Protein AF-A0A2L2WUF3-F1 (afdb_monomer)

Nearest PDB structures (foldseek):
  1k6o-assembly1_C  TM=3.740E-01  e=7.528E+00  Homo sapiens
  5egy-assembly1_A  TM=2.284E-01  e=2.483E+00  Homo sapiens
  3t6b-assembly2_B  TM=2.087E-01  e=1.613E+00  Homo sapiens

Radius of gyration: 15.12 Å; Cα contacts (8 Å, |Δi|>4): 94; chains: 1; bounding box: 36×25×48 Å

Sequence (104 aa):
MTQNEIIAVTAINKWLYYGWNYTTKYFSWIDSAGNEQGEYLPEFLGEVKWTCPFLHMVGKWHKATESRNADAYLVCFYAELDNQNRQLLLEWVLRYYSGEKSIF

pLDDT: mean 94.86, std 3.33, range [80.06, 98.38]

Structure (mmCIF, N/CA/C/O backbone):
data_AF-A0A2L2WUF3-F1
#
_entry.id   AF-A0A2L2WUF3-F1
#
loop_
_atom_site.group_PDB
_atom_site.id
_atom_site.type_symbol
_atom_site.label_atom_id
_atom_site.label_alt_id
_atom_site.label_comp_id
_atom_site.label_asym_id
_atom_site.label_entity_id
_atom_site.label_seq_id
_atom_site.pdbx_PDB_ins_code
_atom_site.Cartn_x
_atom_site.Cartn_y
_atom_site.Cartn_z
_atom_site.occupancy
_atom_site.B_iso_or_equiv
_atom_site.auth_seq_id
_atom_site.auth_comp_id
_atom_site.auth_asym_id
_atom_site.auth_atom_id
_atom_site.pdbx_PDB_model_num
ATOM 1 N N . MET A 1 1 ? -15.347 3.705 25.957 1.00 80.06 1 MET A N 1
ATOM 2 C CA . MET A 1 1 ? -14.026 3.479 25.348 1.00 80.06 1 MET A CA 1
ATOM 3 C C . MET A 1 1 ? -13.054 4.521 25.857 1.00 80.06 1 MET A C 1
ATOM 5 O O . MET A 1 1 ? -13.459 5.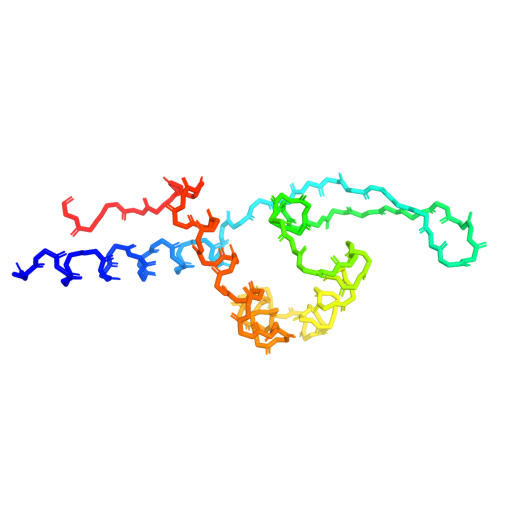662 26.056 1.00 80.06 1 MET A O 1
ATOM 9 N N . THR A 1 2 ? -11.801 4.140 26.068 1.00 95.38 2 THR A N 1
ATOM 10 C CA . THR A 1 2 ? -10.691 5.075 26.269 1.00 95.38 2 THR A CA 1
ATOM 11 C C . THR A 1 2 ? -10.369 5.807 24.963 1.00 95.38 2 THR A C 1
ATOM 13 O O . THR A 1 2 ? -10.737 5.358 23.877 1.00 95.38 2 THR A O 1
ATOM 16 N N . GLN A 1 3 ? -9.642 6.924 25.041 1.00 94.00 3 GLN A N 1
ATOM 17 C CA . GLN A 1 3 ? -9.201 7.646 23.842 1.00 94.00 3 GLN A CA 1
ATOM 18 C C . GLN A 1 3 ? -8.347 6.761 22.917 1.00 94.00 3 GLN A C 1
ATOM 20 O O . GLN A 1 3 ? -8.484 6.819 21.697 1.00 94.00 3 GLN A O 1
ATOM 25 N N . ASN A 1 4 ? -7.508 5.898 23.496 1.00 95.19 4 ASN A N 1
ATOM 26 C CA . ASN A 1 4 ? -6.671 4.967 22.739 1.00 95.19 4 ASN A CA 1
ATOM 27 C C . ASN A 1 4 ? -7.508 3.910 22.008 1.00 95.19 4 ASN A C 1
ATOM 29 O O . ASN A 1 4 ? -7.207 3.576 20.866 1.00 95.19 4 ASN A O 1
ATOM 33 N N . GLU A 1 5 ? -8.581 3.422 22.633 1.00 95.19 5 GLU A N 1
ATOM 34 C CA . GLU A 1 5 ? -9.520 2.500 21.986 1.00 95.19 5 GLU A CA 1
ATOM 35 C C . GLU A 1 5 ? -10.235 3.170 20.808 1.00 95.19 5 GLU A C 1
ATOM 37 O O . GLU A 1 5 ? -10.312 2.582 19.734 1.00 95.19 5 GLU A O 1
ATOM 42 N N . ILE A 1 6 ? -10.685 4.420 20.959 1.00 93.44 6 ILE A N 1
ATOM 43 C CA . ILE A 1 6 ? -11.329 5.174 19.869 1.00 93.44 6 ILE A CA 1
ATOM 44 C C . ILE A 1 6 ? -10.374 5.336 18.679 1.00 93.44 6 ILE A C 1
ATOM 46 O O . ILE A 1 6 ? -10.765 5.103 17.533 1.00 93.44 6 ILE A O 1
ATOM 50 N N . ILE A 1 7 ? -9.112 5.692 18.943 1.00 92.19 7 ILE A N 1
ATOM 51 C CA . ILE A 1 7 ? -8.079 5.824 17.906 1.00 92.19 7 ILE A CA 1
ATOM 52 C C . ILE A 1 7 ? -7.861 4.488 17.189 1.00 92.19 7 ILE A C 1
ATOM 54 O O . ILE A 1 7 ? -7.855 4.449 15.959 1.00 92.19 7 ILE A O 1
ATOM 58 N N . ALA A 1 8 ? -7.729 3.391 17.939 1.00 94.31 8 ALA A N 1
ATOM 59 C CA . ALA A 1 8 ? -7.501 2.065 17.373 1.00 94.31 8 ALA A CA 1
ATOM 60 C C . ALA A 1 8 ? -8.669 1.603 16.487 1.00 94.31 8 ALA A C 1
ATOM 62 O O . ALA A 1 8 ? -8.448 1.159 15.361 1.00 94.31 8 ALA A O 1
ATOM 63 N N . VAL A 1 9 ? -9.914 1.753 16.950 1.00 95.81 9 VAL A N 1
ATOM 64 C CA . VAL A 1 9 ? -11.097 1.349 16.171 1.00 95.81 9 VAL A CA 1
ATOM 65 C C . VAL A 1 9 ? -11.241 2.216 14.913 1.00 95.81 9 VAL A C 1
ATOM 67 O O . VAL A 1 9 ? -11.523 1.691 13.836 1.00 95.81 9 VAL A O 1
ATOM 70 N N . THR A 1 10 ? -10.957 3.519 15.007 1.00 93.88 10 THR A N 1
ATOM 71 C CA . THR A 1 10 ? -10.947 4.422 13.842 1.00 93.88 10 THR A CA 1
ATOM 72 C C . THR A 1 10 ? -9.893 3.998 12.816 1.00 93.88 10 THR A C 1
ATOM 74 O O . THR A 1 10 ? -10.180 3.944 11.621 1.00 93.88 10 THR A O 1
ATOM 77 N N . ALA A 1 11 ? -8.686 3.648 13.268 1.00 94.81 11 ALA A N 1
ATOM 78 C CA . ALA A 1 11 ? -7.605 3.186 12.402 1.00 94.81 11 ALA A CA 1
ATOM 79 C C . ALA A 1 11 ? -7.954 1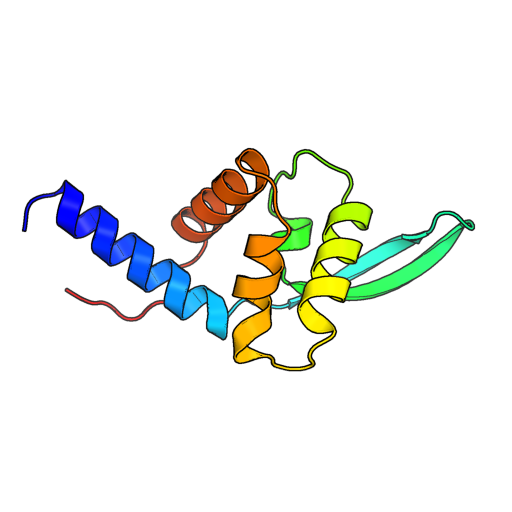.883 11.666 1.00 94.81 11 ALA A C 1
ATOM 81 O O . ALA A 1 11 ? -7.731 1.778 10.459 1.00 94.81 11 ALA A O 1
ATOM 82 N N . ILE A 1 12 ? -8.547 0.916 12.373 1.00 95.69 12 ILE A N 1
ATOM 83 C CA . ILE A 1 12 ? -9.014 -0.350 11.788 1.00 95.69 12 ILE A CA 1
ATOM 84 C C . ILE A 1 12 ? -10.089 -0.087 10.726 1.00 95.69 12 ILE A C 1
ATOM 86 O O . ILE A 1 12 ? -10.015 -0.643 9.631 1.00 95.69 12 ILE A O 1
ATOM 90 N N . ASN A 1 13 ? -11.054 0.792 11.020 1.00 96.50 13 ASN A N 1
ATOM 91 C CA . ASN A 1 13 ? -12.115 1.161 10.083 1.00 96.50 13 ASN A CA 1
ATOM 92 C C . ASN A 1 13 ? -11.544 1.798 8.805 1.00 96.50 13 ASN A C 1
ATOM 94 O O . ASN A 1 13 ? -11.890 1.381 7.701 1.00 96.50 13 ASN A O 1
ATOM 98 N N . LYS A 1 14 ? -10.604 2.744 8.948 1.00 96.50 14 LYS A N 1
ATOM 99 C CA . LYS A 1 14 ? -9.901 3.354 7.811 1.00 96.50 14 LYS A CA 1
ATOM 100 C C . LYS A 1 14 ? -9.188 2.318 6.950 1.00 96.50 14 LYS A C 1
ATOM 102 O O . LYS A 1 14 ? -9.376 2.313 5.739 1.00 96.50 14 LYS A O 1
ATOM 107 N N . TRP A 1 15 ? -8.399 1.435 7.563 1.00 95.81 15 TRP A N 1
ATOM 108 C CA . TRP A 1 15 ? -7.655 0.404 6.834 1.00 95.81 15 TRP A CA 1
ATOM 109 C C . TRP A 1 15 ? -8.577 -0.528 6.040 1.00 95.81 15 TRP A C 1
ATOM 111 O O . TRP A 1 15 ? -8.310 -0.806 4.873 1.00 95.81 15 TRP A O 1
ATOM 121 N N . LEU A 1 16 ? -9.679 -0.972 6.652 1.00 95.31 16 LEU A N 1
ATOM 122 C CA . LEU A 1 16 ? -10.643 -1.861 6.007 1.00 95.31 16 LEU A CA 1
ATOM 123 C C . LEU A 1 16 ? -11.264 -1.214 4.762 1.00 95.31 16 LEU A C 1
ATOM 125 O O . LEU A 1 16 ? -11.225 -1.791 3.678 1.00 95.31 16 LEU A O 1
ATOM 129 N N . TYR A 1 17 ? -11.800 0.001 4.908 1.00 96.06 17 TYR A N 1
ATOM 130 C CA . TYR A 1 17 ? -12.413 0.723 3.794 1.00 96.06 17 TYR A CA 1
ATOM 131 C C . TYR A 1 17 ? -11.396 1.081 2.714 1.00 96.06 17 TYR A C 1
ATOM 133 O O . TYR A 1 17 ? -11.698 0.956 1.527 1.00 96.06 17 TYR A O 1
ATOM 141 N N . TYR A 1 18 ? -10.180 1.454 3.109 1.00 96.69 18 TYR A N 1
ATOM 142 C CA . TYR A 1 18 ? -9.102 1.710 2.169 1.00 96.69 18 TYR A CA 1
ATOM 143 C C . TYR A 1 18 ? -8.756 0.471 1.338 1.00 96.69 18 TYR A C 1
ATOM 145 O O . TYR A 1 18 ? -8.607 0.578 0.124 1.00 96.69 18 TYR A O 1
ATOM 153 N N . GLY A 1 19 ? -8.712 -0.714 1.957 1.00 94.62 19 GLY A N 1
ATOM 154 C CA . GLY A 1 19 ? -8.441 -1.981 1.273 1.00 94.62 19 GLY A CA 1
ATOM 155 C C . GLY A 1 19 ? -9.366 -2.296 0.107 1.00 94.62 19 GLY A C 1
ATOM 156 O O . GLY A 1 19 ? -8.921 -2.908 -0.860 1.00 94.62 19 GLY A O 1
ATOM 157 N N . TRP A 1 20 ? -10.608 -1.820 0.157 1.00 92.44 20 TRP A N 1
ATOM 158 C CA . TRP A 1 20 ? -11.581 -2.007 -0.918 1.00 92.44 20 TRP A CA 1
ATOM 159 C C . TRP A 1 20 ? -11.700 -0.820 -1.873 1.00 92.44 20 TRP A C 1
ATOM 161 O O . TRP A 1 20 ? -12.239 -0.980 -2.963 1.00 92.44 20 TRP A O 1
ATOM 171 N N . ASN A 1 21 ? -11.244 0.370 -1.473 1.00 95.00 21 ASN A N 1
ATOM 172 C CA . ASN A 1 21 ? -11.566 1.621 -2.169 1.00 95.00 21 ASN A CA 1
ATOM 173 C C . ASN A 1 21 ? -10.343 2.503 -2.4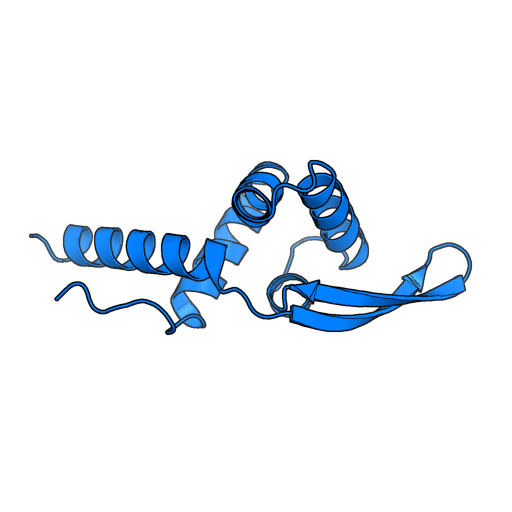61 1.00 95.00 21 ASN A C 1
ATOM 175 O O . ASN A 1 21 ? -10.506 3.695 -2.726 1.00 95.00 21 ASN A O 1
ATOM 179 N N . TYR A 1 22 ? -9.121 1.968 -2.388 1.00 95.12 22 TYR A N 1
ATOM 180 C CA . TYR A 1 22 ? -7.932 2.707 -2.810 1.00 95.12 22 TYR A CA 1
ATOM 181 C C . TYR A 1 22 ? -8.073 3.134 -4.276 1.00 95.12 22 TYR A C 1
ATOM 183 O O . TYR A 1 22 ? -8.590 2.394 -5.116 1.00 95.12 22 TYR A O 1
ATOM 191 N N . THR A 1 23 ? -7.614 4.341 -4.595 1.00 95.38 23 THR A N 1
ATOM 192 C CA . THR A 1 23 ? -7.676 4.836 -5.970 1.00 95.38 23 THR A CA 1
ATOM 193 C C . THR A 1 23 ? -6.444 4.399 -6.757 1.00 95.38 23 THR A C 1
ATOM 195 O O . THR A 1 23 ? -5.381 4.119 -6.191 1.00 95.38 23 THR A O 1
ATOM 198 N N . THR A 1 24 ? -6.587 4.329 -8.079 1.00 96.56 24 THR A N 1
ATOM 199 C CA . THR A 1 24 ? -5.476 4.061 -8.994 1.00 96.56 24 THR A CA 1
ATOM 200 C C . THR A 1 24 ? -5.174 5.294 -9.837 1.00 96.56 24 THR A C 1
ATOM 202 O O . THR A 1 24 ? -6.066 6.073 -10.177 1.00 96.56 24 THR A O 1
ATOM 205 N N . LYS A 1 25 ? -3.898 5.483 -10.170 1.00 96.94 25 LYS A N 1
ATOM 206 C CA . LYS A 1 25 ? -3.392 6.543 -11.048 1.00 96.94 25 LYS A CA 1
ATOM 207 C C . LYS A 1 25 ? -2.459 5.916 -12.077 1.00 96.94 25 LYS A C 1
ATOM 209 O O . LYS A 1 25 ? -1.879 4.862 -11.828 1.00 96.94 25 LYS A O 1
ATOM 214 N N . TYR A 1 26 ? -2.341 6.542 -13.243 1.00 97.12 26 TYR A N 1
ATOM 215 C CA . TYR A 1 26 ? -1.375 6.106 -14.245 1.00 97.12 26 TYR A CA 1
ATOM 216 C C . TYR A 1 26 ? 0.027 6.554 -13.831 1.00 97.12 26 TYR A C 1
ATOM 218 O O . TYR A 1 26 ? 0.233 7.732 -13.533 1.00 97.12 26 TYR A O 1
ATOM 226 N N . PHE A 1 27 ? 0.977 5.626 -13.840 1.00 96.19 27 PHE A N 1
ATOM 227 C CA . PHE A 1 27 ? 2.392 5.904 -13.622 1.00 96.19 27 PHE A CA 1
ATOM 228 C C . PHE A 1 27 ? 3.178 5.441 -14.839 1.00 96.19 27 PHE A C 1
ATOM 230 O O . PHE A 1 27 ? 2.889 4.378 -15.384 1.00 96.19 27 PHE A O 1
ATOM 237 N N . SER A 1 28 ? 4.191 6.213 -15.231 1.00 94.75 28 SER A N 1
ATOM 238 C CA . SER A 1 28 ? 5.195 5.790 -16.204 1.00 94.75 28 SER A CA 1
ATOM 239 C C . SER A 1 28 ? 6.588 5.802 -15.586 1.00 94.75 28 SER A C 1
ATOM 241 O O . SER A 1 28 ? 6.897 6.603 -14.699 1.00 94.75 28 SER A O 1
ATOM 243 N N . TRP A 1 29 ? 7.424 4.870 -16.025 1.00 91.75 29 TRP A N 1
ATOM 244 C CA . TRP A 1 29 ? 8.800 4.719 -15.568 1.00 91.75 29 TRP A CA 1
ATOM 245 C C . TRP A 1 29 ? 9.657 4.082 -16.660 1.00 91.75 29 TRP A C 1
ATOM 247 O O . TRP A 1 29 ? 9.150 3.504 -17.618 1.00 91.75 29 TRP A O 1
ATOM 257 N N . ILE A 1 30 ? 10.975 4.173 -16.498 1.00 89.75 30 ILE A N 1
ATOM 258 C CA . ILE A 1 30 ? 11.937 3.505 -17.374 1.00 89.75 30 ILE A CA 1
ATOM 259 C C . ILE A 1 30 ? 12.381 2.204 -16.706 1.00 89.75 30 ILE A C 1
ATOM 261 O O . ILE A 1 30 ? 12.751 2.206 -15.528 1.00 89.75 30 ILE A O 1
ATOM 265 N N . ASP A 1 31 ? 12.303 1.091 -17.432 1.00 83.88 31 ASP A N 1
ATOM 266 C CA . ASP A 1 31 ? 12.772 -0.207 -16.949 1.00 83.88 31 ASP A CA 1
ATOM 267 C C . ASP A 1 31 ? 14.308 -0.337 -17.005 1.00 83.88 31 ASP A C 1
ATOM 269 O O . ASP A 1 31 ? 15.029 0.548 -17.468 1.00 83.88 31 ASP A O 1
ATOM 273 N N . SER A 1 32 ? 14.842 -1.458 -16.515 1.00 82.00 32 SER A N 1
ATOM 274 C CA . SER A 1 32 ? 16.288 -1.719 -16.525 1.00 82.00 32 SER A CA 1
ATOM 275 C C . SER A 1 32 ? 16.886 -1.897 -17.926 1.00 82.00 32 SER A C 1
ATOM 277 O O . SER A 1 32 ? 18.106 -1.827 -18.070 1.00 82.00 32 SER A O 1
ATOM 279 N N . ALA A 1 33 ? 16.056 -2.127 -18.945 1.00 87.19 33 ALA A N 1
ATOM 280 C CA . ALA A 1 33 ? 16.449 -2.232 -20.346 1.00 87.19 33 ALA A CA 1
ATOM 281 C C . ALA A 1 33 ? 16.341 -0.887 -21.093 1.00 87.19 33 ALA A C 1
ATOM 283 O O . ALA A 1 33 ? 16.697 -0.816 -22.268 1.00 87.19 33 ALA A O 1
ATOM 284 N N . GLY A 1 34 ? 15.903 0.182 -20.418 1.00 88.44 34 GLY A N 1
ATOM 285 C CA . GLY A 1 34 ? 15.747 1.511 -21.000 1.00 88.44 34 GLY A CA 1
ATOM 286 C C . GLY A 1 34 ? 14.434 1.713 -21.756 1.00 88.44 34 GLY A C 1
ATOM 287 O O . GLY A 1 34 ? 14.290 2.733 -22.428 1.00 88.44 34 GLY A O 1
ATOM 288 N N . ASN A 1 35 ? 13.481 0.781 -21.659 1.00 91.62 35 ASN A N 1
ATOM 289 C CA . ASN A 1 35 ? 12.171 0.948 -22.280 1.00 91.62 35 ASN A CA 1
ATOM 290 C C . ASN A 1 35 ? 11.243 1.735 -21.358 1.00 91.62 35 ASN A C 1
ATOM 292 O O . ASN A 1 35 ? 11.252 1.562 -20.136 1.00 91.62 35 ASN A O 1
ATOM 296 N N . GLU A 1 36 ? 10.406 2.570 -21.963 1.00 93.00 36 GLU A N 1
ATOM 297 C CA . GLU A 1 36 ? 9.308 3.216 -21.259 1.00 93.00 36 GLU A CA 1
ATOM 298 C C . GLU A 1 36 ? 8.200 2.198 -20.981 1.00 93.00 36 GLU A C 1
ATOM 300 O O . GLU A 1 36 ? 7.737 1.488 -21.874 1.00 93.00 36 GLU A O 1
ATOM 305 N N . GLN A 1 37 ? 7.792 2.132 -19.720 1.00 93.06 37 GLN A N 1
ATOM 306 C CA . GLN A 1 37 ? 6.686 1.326 -19.232 1.00 93.06 37 GLN A CA 1
ATOM 307 C C . GLN A 1 37 ? 5.668 2.247 -18.569 1.00 93.06 37 GLN A C 1
ATOM 309 O O . GLN A 1 37 ? 6.014 3.318 -18.062 1.00 93.06 37 GLN A O 1
ATOM 314 N N . GLY A 1 38 ? 4.412 1.817 -18.523 1.00 94.31 38 GLY A N 1
ATOM 315 C CA . GLY A 1 38 ? 3.415 2.500 -17.718 1.00 94.31 38 GLY A CA 1
ATOM 316 C C . GLY A 1 38 ? 2.128 1.713 -17.568 1.00 94.31 38 GLY A C 1
ATOM 317 O O . GLY A 1 38 ? 1.707 0.988 -18.469 1.00 94.31 38 GLY A O 1
ATOM 318 N N . GLU A 1 39 ? 1.511 1.847 -16.400 1.00 96.19 3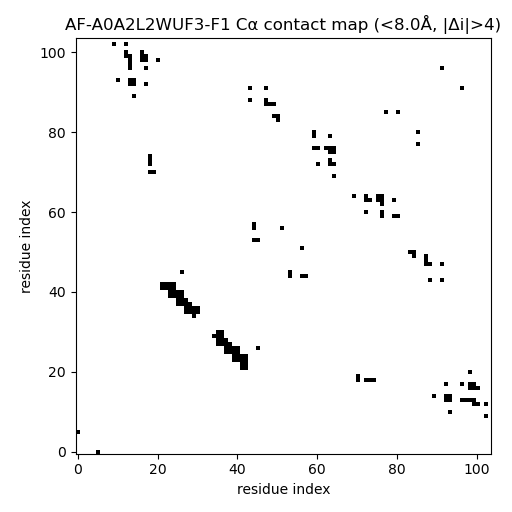9 GLU A N 1
ATOM 319 C CA . GLU A 1 39 ? 0.262 1.171 -16.073 1.00 96.19 39 GLU A CA 1
ATOM 320 C C . GLU A 1 39 ? -0.516 1.934 -14.990 1.00 96.19 39 GLU A C 1
ATOM 322 O O . GLU A 1 39 ? 0.001 2.845 -14.333 1.00 96.19 39 GLU A O 1
ATOM 327 N N . TYR A 1 40 ? -1.783 1.558 -14.802 1.00 97.31 40 TYR A N 1
ATOM 328 C CA . TYR A 1 40 ? -2.586 2.045 -13.685 1.00 97.31 40 TYR A CA 1
ATOM 329 C C . TYR A 1 40 ? -2.247 1.265 -12.418 1.00 97.31 40 TYR A C 1
ATOM 331 O O . TYR A 1 40 ? -2.478 0.061 -12.331 1.00 97.31 40 TYR A O 1
ATOM 339 N N . LEU A 1 41 ? -1.739 1.982 -11.422 1.00 97.31 41 LEU A N 1
ATOM 340 C CA . LEU A 1 41 ? -1.302 1.437 -10.145 1.00 97.31 41 LEU A CA 1
ATOM 341 C C . LEU A 1 41 ? -1.999 2.149 -8.988 1.00 97.31 41 LEU A C 1
ATOM 343 O O . LEU A 1 41 ? -2.418 3.298 -9.147 1.00 97.31 41 LEU A O 1
ATOM 347 N N . PRO A 1 42 ? -2.106 1.518 -7.807 1.00 97.25 42 PRO A N 1
ATOM 348 C CA . PRO A 1 42 ? -2.586 2.207 -6.621 1.00 97.25 42 PRO A CA 1
ATOM 349 C C . PRO A 1 42 ? -1.772 3.467 -6.322 1.00 97.25 42 PRO A C 1
ATOM 351 O O . PRO A 1 42 ? -0.541 3.436 -6.336 1.00 97.25 42 PRO A O 1
ATOM 354 N N . GLU A 1 43 ? -2.451 4.570 -6.004 1.00 96.75 43 GLU A N 1
ATOM 355 C CA . GLU A 1 43 ? -1.793 5.870 -5.797 1.00 96.75 43 GLU A CA 1
ATOM 356 C C . GLU A 1 43 ? -0.731 5.831 -4.689 1.00 96.75 43 GLU A C 1
ATOM 358 O O . GLU A 1 43 ? 0.313 6.478 -4.789 1.00 96.75 43 GLU A O 1
ATOM 363 N N . PHE A 1 44 ? -0.955 5.002 -3.664 1.00 96.56 44 PHE A N 1
ATOM 364 C CA . PHE A 1 44 ? -0.042 4.864 -2.537 1.00 96.56 44 PHE A CA 1
ATOM 365 C C . PHE A 1 44 ? 1.340 4.356 -2.959 1.00 96.56 44 PHE A C 1
ATOM 367 O O . PHE A 1 44 ? 2.322 4.655 -2.284 1.00 96.56 44 PHE A O 1
ATOM 374 N N . LEU A 1 45 ? 1.458 3.643 -4.088 1.00 97.31 45 LEU A N 1
ATOM 375 C CA . LEU A 1 45 ? 2.758 3.211 -4.601 1.00 97.31 45 LEU A CA 1
ATOM 376 C C . LEU A 1 45 ? 3.639 4.396 -5.005 1.00 97.31 45 LEU A C 1
ATOM 378 O O . LEU A 1 45 ? 4.853 4.311 -4.848 1.00 97.31 45 LEU A O 1
ATOM 382 N N . GLY A 1 46 ? 3.053 5.495 -5.483 1.00 95.31 46 GLY A N 1
ATOM 383 C CA . GLY A 1 46 ? 3.792 6.705 -5.848 1.00 95.31 46 GLY A CA 1
ATOM 384 C C . GLY A 1 46 ? 3.865 7.761 -4.746 1.00 95.31 46 GLY A C 1
ATOM 385 O O . GLY A 1 46 ? 4.780 8.581 -4.748 1.00 95.31 46 GLY A O 1
ATOM 386 N N . GLU A 1 47 ? 2.910 7.764 -3.815 1.00 95.81 47 GLU A N 1
ATOM 387 C CA . GLU A 1 47 ? 2.779 8.833 -2.816 1.00 95.81 47 GLU A CA 1
ATOM 388 C C . GLU A 1 47 ? 3.405 8.505 -1.457 1.00 95.81 47 GLU A C 1
ATOM 390 O O . GLU A 1 47 ? 3.827 9.411 -0.729 1.00 95.81 47 GLU A O 1
ATOM 395 N N . VAL A 1 48 ? 3.500 7.224 -1.097 1.00 97.56 48 VAL A N 1
ATOM 396 C CA . VAL A 1 48 ? 4.206 6.821 0.121 1.00 97.56 48 VAL A CA 1
ATOM 397 C C . VAL A 1 48 ? 5.710 6.982 -0.098 1.00 97.56 48 VAL A C 1
ATOM 399 O O . VAL A 1 48 ? 6.274 6.576 -1.113 1.00 97.56 48 VAL A O 1
ATOM 402 N N . LYS A 1 49 ? 6.391 7.561 0.894 1.00 96.00 49 LYS A N 1
ATOM 403 C CA . LYS A 1 49 ? 7.850 7.733 0.890 1.00 96.00 49 LYS A CA 1
ATOM 404 C C . LYS A 1 49 ? 8.555 6.430 1.260 1.00 96.00 49 LYS A C 1
ATOM 406 O O . LYS A 1 49 ? 9.106 6.313 2.351 1.00 96.00 49 LYS A O 1
ATOM 411 N N . TRP A 1 50 ? 8.489 5.452 0.367 1.00 97.50 50 TRP A N 1
ATOM 412 C CA . TRP A 1 50 ? 9.098 4.138 0.545 1.00 97.50 50 TRP A CA 1
ATOM 413 C C . TRP A 1 50 ? 10.597 4.208 0.819 1.00 97.50 50 TRP A C 1
ATOM 415 O O . TRP A 1 50 ? 11.295 5.124 0.385 1.00 97.50 50 TRP A O 1
ATOM 425 N N . THR A 1 51 ? 11.110 3.177 1.483 1.00 97.00 51 THR A N 1
ATOM 426 C CA . THR A 1 51 ? 12.550 3.035 1.747 1.00 97.00 51 THR A CA 1
ATOM 427 C C . THR A 1 51 ? 13.332 2.455 0.568 1.00 97.00 51 THR A C 1
ATOM 429 O O . THR A 1 51 ? 14.553 2.327 0.639 1.00 97.00 51 THR A O 1
ATOM 432 N N . CYS A 1 52 ? 12.647 2.092 -0.517 1.00 93.62 52 CYS A N 1
ATOM 433 C CA . CYS A 1 52 ? 13.233 1.482 -1.703 1.00 93.62 52 CYS A CA 1
ATOM 434 C C . CYS A 1 52 ? 12.728 2.153 -2.993 1.00 93.62 52 CYS A C 1
ATOM 436 O O . CYS A 1 52 ? 11.742 2.892 -2.960 1.00 93.62 52 CYS A O 1
ATOM 438 N N . PRO A 1 53 ? 13.361 1.875 -4.147 1.00 94.06 53 PRO A N 1
ATOM 439 C CA . PRO A 1 53 ? 12.924 2.415 -5.431 1.00 94.06 53 PRO A CA 1
ATOM 440 C C . PRO A 1 53 ? 11.484 2.026 -5.786 1.00 94.06 53 PRO A C 1
ATOM 442 O O . PRO A 1 53 ? 11.041 0.917 -5.479 1.00 94.06 53 PRO A O 1
ATOM 445 N N . PHE A 1 54 ? 10.798 2.907 -6.518 1.00 93.62 54 PHE A N 1
ATOM 446 C CA . PHE A 1 54 ? 9.422 2.712 -6.991 1.00 93.62 54 PHE A CA 1
ATOM 447 C C . PHE A 1 54 ? 9.221 1.363 -7.699 1.00 93.62 54 PHE A C 1
ATOM 449 O O . PHE A 1 54 ? 8.318 0.612 -7.347 1.00 93.62 54 PHE A O 1
ATOM 456 N N . LEU A 1 55 ? 10.132 0.993 -8.605 1.00 93.69 55 LEU A N 1
ATOM 457 C CA . LEU A 1 55 ? 10.114 -0.291 -9.320 1.00 93.69 55 LEU A CA 1
ATOM 458 C C . LEU A 1 55 ? 10.049 -1.517 -8.399 1.00 93.69 55 LEU A C 1
ATOM 460 O O . LEU A 1 55 ? 9.412 -2.514 -8.729 1.00 93.69 55 LEU A O 1
ATOM 464 N N . HIS A 1 56 ? 10.693 -1.455 -7.231 1.00 94.81 56 HIS A N 1
ATOM 465 C CA . HIS A 1 56 ? 10.651 -2.556 -6.274 1.00 94.81 56 HIS A CA 1
ATOM 466 C C . HIS A 1 56 ? 9.258 -2.689 -5.640 1.00 94.81 56 HIS A C 1
ATOM 468 O O . HIS A 1 56 ? 8.786 -3.800 -5.412 1.00 94.81 56 HIS A O 1
ATOM 474 N N . MET A 1 57 ? 8.572 -1.565 -5.414 1.00 96.88 57 MET A N 1
ATOM 475 C CA . MET A 1 57 ? 7.191 -1.553 -4.930 1.00 96.88 57 MET A CA 1
ATOM 476 C C . MET A 1 57 ? 6.198 -2.001 -6.001 1.00 96.88 57 MET A C 1
ATOM 478 O O . MET A 1 57 ? 5.291 -2.769 -5.689 1.00 96.88 57 MET A O 1
ATOM 482 N N . VAL A 1 58 ? 6.419 -1.622 -7.262 1.00 96.00 58 VAL A N 1
ATOM 483 C CA . VAL A 1 58 ? 5.661 -2.152 -8.407 1.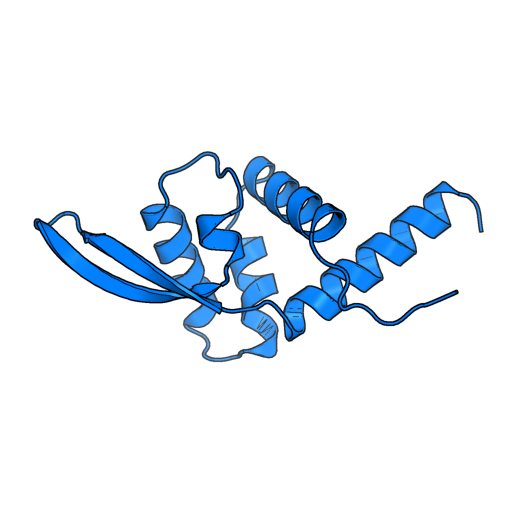00 96.00 58 VAL A CA 1
ATOM 484 C C . VAL A 1 58 ? 5.773 -3.678 -8.466 1.00 96.00 58 VAL A C 1
ATOM 486 O O . VAL A 1 58 ? 4.757 -4.365 -8.503 1.00 96.00 58 VAL A O 1
ATOM 489 N N . GLY A 1 59 ? 6.984 -4.234 -8.346 1.00 95.94 59 GLY A N 1
ATOM 490 C CA . GLY A 1 59 ? 7.178 -5.688 -8.339 1.00 95.94 59 GLY A CA 1
ATOM 491 C C . GLY A 1 59 ? 6.441 -6.401 -7.196 1.00 95.94 59 GLY A C 1
ATOM 492 O O . GLY A 1 59 ? 5.841 -7.456 -7.404 1.00 95.94 59 GLY A O 1
ATOM 493 N N . LYS A 1 60 ? 6.420 -5.813 -5.991 1.00 97.75 60 LYS A N 1
ATOM 494 C CA . LYS A 1 60 ? 5.629 -6.342 -4.864 1.00 97.75 60 LYS A CA 1
ATOM 495 C C . LYS A 1 60 ? 4.127 -6.277 -5.132 1.00 97.75 60 LYS A C 1
ATOM 497 O O . LYS A 1 60 ? 3.404 -7.201 -4.765 1.00 97.75 60 LYS A O 1
ATOM 502 N N . TRP A 1 61 ? 3.657 -5.217 -5.783 1.00 97.56 61 TRP A N 1
ATOM 503 C CA . TRP A 1 61 ? 2.259 -5.083 -6.182 1.00 97.56 61 TRP A CA 1
ATOM 504 C C . TRP A 1 61 ? 1.853 -6.125 -7.229 1.00 97.56 61 TRP A C 1
ATOM 506 O O . TRP A 1 61 ? 0.833 -6.795 -7.072 1.00 97.56 61 TRP A O 1
ATOM 516 N N . HIS A 1 62 ? 2.675 -6.347 -8.253 1.00 96.88 62 HIS A N 1
ATOM 517 C CA . HIS A 1 62 ? 2.439 -7.408 -9.238 1.00 96.88 62 HIS A CA 1
ATOM 518 C C . HIS A 1 62 ? 2.371 -8.787 -8.588 1.00 96.88 62 HIS A C 1
ATOM 520 O O . HIS A 1 62 ? 1.446 -9.548 -8.858 1.00 96.88 62 HIS A O 1
ATOM 526 N N . LYS A 1 63 ? 3.280 -9.082 -7.653 1.00 97.12 63 LYS A N 1
ATOM 527 C CA . LYS A 1 63 ? 3.231 -10.331 -6.885 1.00 97.12 63 LYS A CA 1
ATOM 528 C C . LYS A 1 63 ? 1.941 -10.455 -6.064 1.00 97.12 63 LYS A C 1
ATOM 530 O O . LYS A 1 63 ? 1.308 -11.505 -6.056 1.00 97.12 63 LYS A O 1
ATOM 535 N N . ALA A 1 64 ? 1.509 -9.379 -5.409 1.00 96.94 64 ALA A N 1
ATOM 536 C CA . ALA A 1 64 ? 0.273 -9.367 -4.626 1.00 96.94 64 ALA A CA 1
ATOM 537 C C . ALA A 1 64 ? -0.994 -9.582 -5.474 1.00 96.94 64 ALA A C 1
ATOM 539 O O . ALA A 1 64 ? -1.989 -10.121 -4.983 1.00 96.94 64 ALA A O 1
ATOM 540 N N . THR A 1 65 ? -0.954 -9.175 -6.743 1.00 96.62 65 THR A N 1
ATOM 541 C CA . THR A 1 65 ? -2.085 -9.255 -7.676 1.00 96.62 65 THR A CA 1
ATOM 542 C C . THR A 1 65 ? -2.104 -10.532 -8.520 1.00 96.62 65 THR A C 1
ATOM 544 O O . THR A 1 65 ? -3.090 -10.801 -9.207 1.00 96.62 65 THR A O 1
ATOM 547 N N . GLU A 1 66 ? -1.078 -11.382 -8.407 1.00 95.44 66 GLU A N 1
ATOM 548 C CA . GLU A 1 66 ? -0.936 -12.632 -9.166 1.00 95.44 66 GLU A CA 1
ATOM 549 C C . GLU A 1 66 ? -2.124 -13.590 -8.969 1.00 95.44 66 GLU A C 1
ATOM 551 O O . GLU A 1 66 ? -2.580 -14.231 -9.917 1.00 95.44 66 GLU A O 1
ATOM 556 N N . SER A 1 67 ? -2.688 -13.626 -7.756 1.00 91.44 67 SER A N 1
ATOM 557 C CA . SER A 1 67 ? -3.850 -14.459 -7.408 1.00 91.44 67 SER A CA 1
ATOM 558 C C . SER A 1 67 ? -5.144 -14.075 -8.135 1.00 91.44 67 SER A C 1
ATOM 560 O O . SER A 1 67 ? -6.100 -14.850 -8.132 1.00 91.44 67 SER A O 1
ATOM 562 N N . ARG A 1 68 ? -5.198 -12.874 -8.728 1.00 92.88 68 ARG A N 1
ATOM 563 C CA . ARG A 1 68 ? -6.388 -12.275 -9.352 1.00 92.88 68 ARG A CA 1
ATOM 564 C C . ARG A 1 68 ? -7.599 -12.113 -8.423 1.00 92.88 68 ARG A C 1
ATOM 566 O O . ARG A 1 68 ? -8.719 -11.929 -8.893 1.00 92.88 68 ARG A O 1
ATOM 573 N N . ASN A 1 69 ? -7.383 -12.163 -7.109 1.00 94.38 69 ASN A N 1
ATOM 574 C CA . ASN A 1 69 ? -8.404 -11.890 -6.108 1.00 94.38 69 ASN A CA 1
ATOM 575 C C . ASN A 1 69 ? -8.306 -10.439 -5.619 1.00 94.38 69 ASN A C 1
ATOM 577 O O . ASN A 1 69 ? -7.536 -10.142 -4.704 1.00 94.38 69 ASN A O 1
ATOM 581 N N . ALA A 1 70 ? -9.100 -9.549 -6.220 1.00 91.62 70 ALA A N 1
ATOM 582 C CA . ALA A 1 70 ? -9.059 -8.116 -5.928 1.00 91.62 70 ALA A CA 1
ATOM 583 C C . ALA A 1 70 ? -9.290 -7.780 -4.446 1.00 91.62 70 ALA A C 1
ATOM 585 O O . ALA A 1 70 ? -8.631 -6.882 -3.920 1.00 91.62 70 ALA A O 1
ATOM 586 N N . ASP A 1 71 ? -10.131 -8.554 -3.755 1.00 92.06 71 ASP A N 1
ATOM 587 C CA . ASP A 1 71 ? -10.422 -8.363 -2.329 1.00 92.06 71 ASP A CA 1
ATOM 588 C C . ASP A 1 71 ? -9.209 -8.651 -1.430 1.00 92.06 71 ASP A C 1
ATOM 590 O O . ASP A 1 71 ? -9.164 -8.221 -0.277 1.00 92.06 71 ASP A O 1
ATOM 594 N N . ALA A 1 72 ? -8.208 -9.372 -1.945 1.00 93.88 72 ALA A N 1
ATOM 595 C CA . ALA A 1 72 ? -7.006 -9.746 -1.209 1.00 93.88 72 ALA A CA 1
ATOM 596 C C . ALA A 1 72 ? -5.778 -8.887 -1.552 1.00 93.88 72 ALA A C 1
ATOM 598 O O . ALA A 1 72 ? -4.796 -8.935 -0.812 1.00 93.88 72 ALA A O 1
ATOM 599 N N . TYR A 1 73 ? -5.804 -8.086 -2.625 1.00 96.50 73 TYR A N 1
ATOM 600 C CA . TYR A 1 73 ? -4.603 -7.424 -3.155 1.00 96.50 73 TYR A CA 1
ATOM 601 C C . TYR A 1 73 ? -3.861 -6.568 -2.127 1.00 96.50 73 TYR A C 1
ATOM 603 O 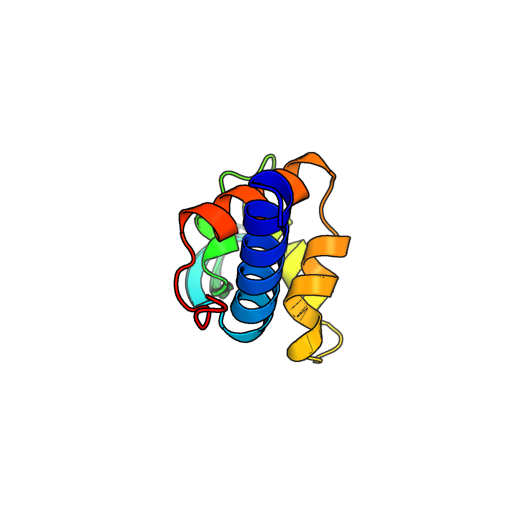O . TYR A 1 73 ? -2.650 -6.728 -1.973 1.00 96.50 73 TYR A O 1
ATOM 611 N N . LEU A 1 74 ? -4.556 -5.697 -1.384 1.00 96.81 74 LEU A N 1
ATOM 612 C CA . LEU A 1 74 ? -3.884 -4.839 -0.402 1.00 96.81 74 LEU A CA 1
ATOM 613 C C . LEU A 1 74 ? -3.276 -5.656 0.746 1.00 96.81 74 LEU A C 1
ATOM 615 O O . LEU A 1 74 ? -2.168 -5.365 1.189 1.00 96.81 74 LEU A O 1
ATOM 619 N N . VAL A 1 75 ? -3.974 -6.697 1.209 1.00 96.00 75 VAL A N 1
ATOM 620 C CA . VAL A 1 75 ? -3.484 -7.574 2.282 1.00 96.00 75 VAL A CA 1
ATOM 621 C C . VAL A 1 75 ? -2.264 -8.367 1.811 1.00 96.00 75 VAL A C 1
ATOM 623 O O . VAL A 1 75 ? -1.267 -8.439 2.530 1.00 96.00 75 VAL A O 1
ATOM 626 N N . CYS A 1 76 ? -2.302 -8.905 0.591 1.00 97.44 76 CYS A N 1
ATOM 627 C CA . CYS A 1 76 ? -1.169 -9.590 -0.023 1.00 97.44 76 CYS A CA 1
ATOM 628 C C . CYS A 1 76 ? 0.024 -8.644 -0.215 1.00 97.44 76 CYS A C 1
ATOM 630 O O . CYS A 1 76 ? 1.145 -9.002 0.134 1.00 97.44 76 CYS A O 1
ATOM 632 N N . PHE A 1 77 ? -0.205 -7.414 -0.681 1.00 97.94 77 PHE A N 1
ATOM 633 C CA . PHE A 1 77 ? 0.850 -6.410 -0.814 1.00 97.94 77 PHE A CA 1
ATOM 634 C C . PHE A 1 77 ? 1.470 -6.068 0.541 1.00 97.94 77 PHE A C 1
ATOM 636 O O . PHE A 1 77 ? 2.690 -6.081 0.690 1.00 97.94 77 PHE A O 1
ATOM 643 N N . TYR A 1 78 ? 0.638 -5.831 1.557 1.00 97.81 78 TYR A N 1
ATOM 644 C CA . TYR A 1 78 ? 1.080 -5.540 2.918 1.00 97.81 78 TYR A CA 1
ATOM 645 C C . TYR A 1 78 ? 1.936 -6.671 3.519 1.00 97.81 78 TYR A C 1
ATOM 647 O O . TYR A 1 78 ? 2.893 -6.411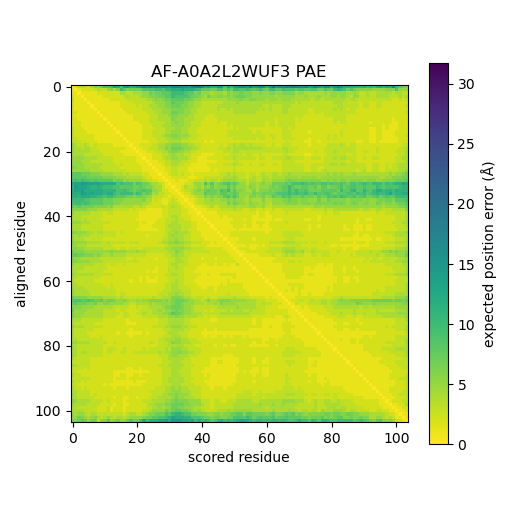 4.259 1.00 97.81 78 TYR A O 1
ATOM 655 N N . ALA A 1 79 ? 1.639 -7.928 3.175 1.00 96.88 79 ALA A N 1
ATOM 656 C CA . ALA A 1 79 ? 2.430 -9.080 3.601 1.00 96.88 79 ALA A CA 1
ATOM 657 C C . ALA A 1 79 ? 3.856 -9.072 3.014 1.00 96.88 79 ALA A C 1
ATOM 659 O O . ALA A 1 79 ? 4.794 -9.439 3.722 1.00 96.88 79 ALA A O 1
ATOM 660 N N . GLU A 1 80 ? 4.041 -8.576 1.786 1.00 96.56 80 GLU A N 1
ATOM 661 C CA . GLU A 1 80 ? 5.342 -8.468 1.098 1.00 96.56 80 GLU A CA 1
ATOM 662 C C . GLU A 1 80 ? 6.228 -7.315 1.610 1.00 96.56 80 GLU A C 1
ATOM 664 O O . GLU A 1 80 ? 7.414 -7.216 1.272 1.00 96.56 80 GLU A O 1
ATOM 669 N N . LEU A 1 81 ? 5.674 -6.399 2.405 1.00 97.75 81 LEU A N 1
ATOM 670 C CA . LEU A 1 81 ? 6.414 -5.270 2.966 1.00 97.75 81 LEU A CA 1
ATOM 671 C C . LEU A 1 81 ? 7.253 -5.682 4.182 1.00 97.75 81 LEU A C 1
ATOM 673 O O . LEU A 1 81 ? 6.857 -6.527 4.980 1.00 97.75 81 LEU A O 1
ATOM 677 N N . ASP A 1 82 ? 8.405 -5.036 4.359 1.00 96.88 82 ASP A N 1
ATOM 678 C CA . ASP A 1 82 ? 9.126 -5.071 5.634 1.00 96.88 82 ASP A CA 1
ATOM 679 C C . ASP A 1 82 ? 8.424 -4.196 6.689 1.00 96.88 82 ASP A C 1
ATOM 681 O O . ASP A 1 82 ? 7.490 -3.448 6.393 1.00 96.88 82 ASP A O 1
ATOM 685 N N . ASN A 1 83 ? 8.881 -4.273 7.941 1.00 97.94 83 ASN A N 1
ATOM 686 C CA . ASN A 1 83 ? 8.251 -3.561 9.055 1.00 97.94 83 ASN A CA 1
ATOM 687 C C . ASN A 1 83 ? 8.202 -2.037 8.857 1.00 97.94 83 ASN A C 1
ATOM 689 O O . ASN A 1 83 ? 7.210 -1.414 9.230 1.00 97.94 83 ASN A O 1
ATOM 693 N N . GLN A 1 84 ? 9.235 -1.440 8.259 1.00 98.06 84 GLN A N 1
ATOM 694 C CA . GLN A 1 84 ? 9.291 0.007 8.068 1.00 98.06 84 GLN A CA 1
ATOM 695 C C . GLN A 1 84 ? 8.318 0.452 6.972 1.00 98.06 84 GLN A C 1
ATOM 697 O O . GLN A 1 84 ? 7.557 1.397 7.165 1.00 98.06 84 GLN A O 1
ATOM 702 N N . ASN A 1 85 ? 8.280 -0.259 5.846 1.00 98.19 85 ASN A N 1
ATOM 703 C CA . ASN A 1 85 ? 7.353 0.037 4.759 1.00 98.19 85 ASN A CA 1
ATOM 704 C C . ASN A 1 85 ? 5.890 -0.233 5.152 1.00 98.19 85 ASN A C 1
ATOM 706 O O . ASN A 1 85 ? 5.009 0.526 4.752 1.00 98.19 85 ASN A O 1
ATOM 710 N N . ARG A 1 86 ? 5.617 -1.240 5.997 1.00 98.00 86 ARG A N 1
ATOM 711 C CA . ARG A 1 86 ? 4.285 -1.436 6.601 1.00 98.00 86 ARG A CA 1
ATOM 712 C C . ARG A 1 86 ? 3.856 -0.222 7.418 1.00 98.00 86 ARG A C 1
ATOM 714 O O . ARG A 1 86 ? 2.746 0.267 7.234 1.00 98.00 86 ARG A O 1
ATOM 721 N N . GLN A 1 87 ? 4.737 0.280 8.285 1.00 98.06 87 GLN A N 1
ATOM 722 C CA . GLN A 1 87 ? 4.451 1.466 9.089 1.00 98.06 87 GLN A CA 1
ATOM 723 C C . GLN A 1 87 ? 4.172 2.690 8.207 1.00 98.06 87 GLN A C 1
ATOM 725 O O . GLN A 1 87 ? 3.168 3.367 8.414 1.00 98.06 87 GLN A O 1
ATOM 730 N N . LEU A 1 88 ? 5.005 2.935 7.192 1.00 98.38 88 LEU A N 1
ATOM 731 C CA . LEU A 1 88 ? 4.836 4.060 6.268 1.00 98.38 88 LEU A CA 1
ATOM 732 C C . LEU A 1 88 ? 3.493 4.018 5.530 1.00 98.38 88 LEU A C 1
ATOM 734 O O . LEU A 1 88 ? 2.830 5.048 5.408 1.00 98.38 88 LEU A O 1
ATOM 738 N N . LEU A 1 89 ? 3.069 2.835 5.075 1.00 98.12 89 LEU A N 1
ATOM 739 C CA . LEU A 1 89 ? 1.766 2.670 4.434 1.00 98.12 89 LEU A CA 1
ATOM 740 C C . LEU A 1 89 ? 0.622 2.974 5.410 1.00 98.12 89 LEU A C 1
ATOM 742 O O . LEU A 1 89 ? -0.285 3.728 5.067 1.00 98.12 89 LEU A O 1
ATOM 746 N N . LEU A 1 90 ? 0.667 2.431 6.630 1.00 97.25 90 LEU A N 1
ATOM 747 C CA . LEU A 1 90 ? -0.372 2.673 7.635 1.00 97.25 90 LEU A CA 1
ATOM 748 C C . LEU A 1 90 ? -0.465 4.157 8.015 1.00 97.25 90 LEU A C 1
ATOM 750 O O . LEU A 1 90 ? -1.562 4.707 8.066 1.00 97.25 90 LEU A O 1
ATOM 754 N N . GLU A 1 91 ? 0.668 4.826 8.233 1.00 96.81 91 GLU A N 1
ATOM 755 C CA . GLU A 1 91 ? 0.709 6.264 8.522 1.00 96.81 91 GLU A CA 1
ATOM 756 C C . GLU A 1 91 ? 0.121 7.096 7.381 1.00 96.81 91 GLU A C 1
ATOM 758 O O . GLU A 1 91 ? -0.632 8.044 7.625 1.00 96.81 91 GLU A O 1
ATOM 763 N N . TRP A 1 92 ? 0.439 6.733 6.137 1.00 97.56 92 TRP A N 1
ATOM 764 C CA . TRP A 1 92 ? -0.108 7.392 4.961 1.00 97.56 92 TRP A CA 1
ATOM 765 C C . TRP A 1 92 ? -1.628 7.199 4.879 1.00 97.56 92 TRP A C 1
ATOM 767 O O . TRP A 1 92 ? -2.353 8.186 4.773 1.00 97.56 92 TRP A O 1
ATOM 777 N N . VAL A 1 93 ? -2.133 5.970 5.035 1.00 96.94 93 VAL A N 1
ATOM 778 C CA . VAL A 1 93 ? -3.582 5.690 5.006 1.00 96.94 93 VAL A CA 1
ATOM 779 C C . VAL A 1 93 ? -4.306 6.484 6.090 1.00 96.94 93 VAL A C 1
ATOM 781 O O . VAL A 1 93 ? -5.300 7.149 5.811 1.00 96.94 93 VAL A O 1
ATOM 784 N N . LEU A 1 94 ? -3.791 6.492 7.320 1.00 95.56 94 LEU A N 1
ATOM 785 C CA . LEU A 1 94 ? -4.412 7.226 8.424 1.00 95.56 94 LEU A CA 1
ATOM 786 C C . LEU A 1 94 ? -4.496 8.732 8.165 1.00 95.56 94 LEU A C 1
ATOM 788 O O . LEU A 1 94 ? -5.484 9.365 8.555 1.00 95.56 94 LEU A O 1
ATOM 792 N N . ARG A 1 95 ? -3.466 9.289 7.521 1.00 95.31 95 ARG A N 1
ATOM 793 C CA . ARG A 1 95 ? -3.347 10.720 7.238 1.00 95.31 95 ARG A CA 1
ATOM 794 C C . ARG A 1 95 ? -4.175 11.166 6.038 1.00 95.31 95 ARG A C 1
ATOM 796 O O . ARG A 1 95 ? -4.734 12.257 6.094 1.00 95.31 95 ARG A O 1
ATOM 803 N N . TYR A 1 96 ? -4.220 10.369 4.974 1.00 95.25 96 TYR A N 1
ATOM 804 C CA . TYR A 1 96 ? -4.730 10.811 3.674 1.00 95.25 96 TYR A CA 1
ATOM 805 C C . TYR A 1 96 ? -6.051 10.160 3.266 1.00 95.25 96 TYR A C 1
ATOM 807 O O . TYR A 1 96 ? -6.772 10.738 2.457 1.00 95.25 96 TYR A O 1
ATOM 815 N N . TYR A 1 97 ? -6.418 9.012 3.841 1.00 95.62 97 TYR A N 1
ATOM 816 C CA . TYR A 1 97 ? -7.713 8.398 3.566 1.00 95.62 97 TYR A CA 1
ATOM 817 C C . TYR A 1 97 ? -8.817 8.964 4.469 1.00 95.62 97 TYR A C 1
ATOM 819 O O . TYR A 1 97 ? -8.649 9.067 5.690 1.00 95.62 97 TYR A O 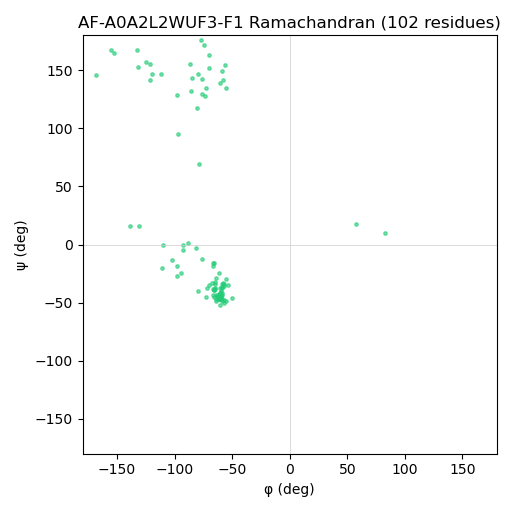1
ATOM 827 N N . SER A 1 98 ? -9.941 9.319 3.846 1.00 94.62 98 SER A N 1
ATOM 828 C CA . SER A 1 98 ? -11.153 9.858 4.485 1.00 94.62 98 SER A CA 1
ATOM 829 C C . SER A 1 98 ? -12.450 9.276 3.899 1.00 94.62 98 SER A C 1
ATOM 831 O O . SER A 1 98 ? -13.525 9.853 4.060 1.00 94.62 98 SER A O 1
ATOM 833 N N . GLY A 1 99 ? -12.349 8.165 3.160 1.00 93.94 99 GLY A N 1
ATOM 834 C CA . GLY A 1 99 ? -13.480 7.520 2.482 1.00 93.94 99 GLY A CA 1
ATOM 835 C C . GLY A 1 99 ? -14.235 6.498 3.339 1.00 93.94 99 GLY A C 1
ATOM 836 O O . GLY A 1 99 ? -15.167 5.859 2.854 1.00 93.94 99 GLY A O 1
ATOM 837 N N . GLU A 1 100 ? -13.831 6.304 4.591 1.00 95.81 100 GLU A N 1
ATOM 838 C CA . GLU A 1 100 ? -14.489 5.404 5.529 1.00 95.81 100 GLU A CA 1
ATOM 839 C C . GLU A 1 100 ? -15.863 5.923 5.982 1.00 95.81 100 GLU A C 1
ATOM 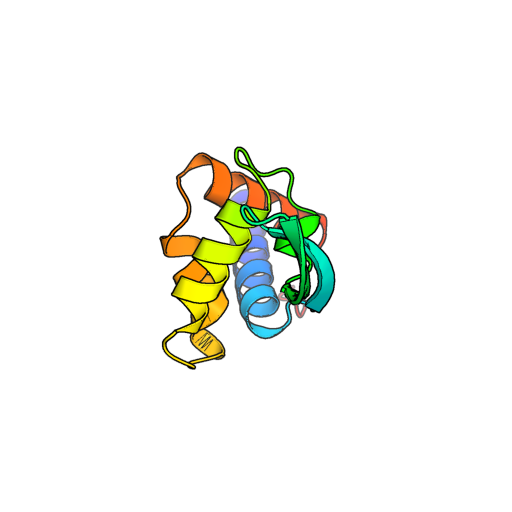841 O O . GLU A 1 100 ? -16.110 7.126 6.069 1.00 95.81 100 GLU A O 1
ATOM 846 N N . LYS A 1 101 ? -16.775 5.011 6.339 1.00 93.50 101 LYS A N 1
ATOM 847 C CA . LYS A 1 101 ? -18.030 5.402 7.002 1.00 93.50 101 LYS A CA 1
ATOM 848 C C . LYS A 1 101 ? -17.776 5.742 8.468 1.00 93.50 101 LYS A C 1
ATOM 850 O O . LYS A 1 101 ? -16.999 5.045 9.122 1.00 93.50 101 LYS A O 1
ATOM 855 N N . SER A 1 102 ? -18.475 6.755 8.992 1.00 89.75 102 SER A N 1
ATOM 856 C CA . SER A 1 102 ? -18.411 7.064 10.426 1.00 89.75 102 SER A CA 1
ATOM 857 C C . SER A 1 102 ? -18.892 5.876 11.255 1.00 89.75 102 SER A C 1
ATOM 859 O O . SER A 1 102 ? -19.879 5.221 10.916 1.00 89.75 102 SER A O 1
ATOM 861 N N . ILE A 1 103 ? -18.182 5.625 12.347 1.00 88.44 103 ILE A N 1
ATOM 862 C CA . ILE A 1 103 ? -18.499 4.603 13.352 1.00 88.44 103 ILE A CA 1
ATOM 863 C C . ILE A 1 103 ? -18.957 5.223 14.682 1.00 88.44 103 ILE A C 1
ATOM 865 O O . ILE A 1 103 ? -19.271 4.487 15.617 1.00 88.44 103 ILE A O 1
ATOM 869 N N . PHE A 1 104 ? -18.998 6.559 14.747 1.00 84.81 104 PHE A N 1
ATOM 870 C CA . PHE A 1 104 ? -19.450 7.377 15.873 1.00 84.81 104 PHE A CA 1
ATOM 871 C C . PHE A 1 104 ? -20.358 8.510 15.391 1.00 84.81 104 PHE A C 1
ATOM 873 O O . PHE A 1 104 ? -20.203 8.933 14.217 1.00 84.81 104 PHE A O 1
#

Solvent-accessible surface area (backbone atoms only — not comparable to full-atom values): 6306 Å² total; per-residue (Å²): 130,54,74,68,52,52,52,51,53,52,50,52,48,41,52,57,43,42,52,78,62,67,57,68,40,80,48,73,49,71,49,98,87,70,47,81,46,69,52,78,39,54,45,62,68,76,68,46,89,60,94,63,60,60,70,61,53,51,52,42,44,52,61,26,46,68,80,70,49,71,90,44,26,53,63,44,29,54,67,73,42,55,74,67,51,42,51,50,49,52,56,46,46,68,73,71,60,78,85,46,80,80,91,120

Secondary structure (DSSP, 8-state):
--HHHHHHHHHHHHHHHHHHH--EEEEEEE-TTS-EEEEEEETHHHHS--SS-HHHHHHHHHHHHTT--GGGHHHHHHHHS-HHHHHHHHHHHHHH---SPP--

Foldseek 3Di:
DDPVVVVVVVLVQLVLVCLQDFAWDKDWDADPVRDIDIDTDGPCLVPQPDPDDSVVLVVLQCVLCVVVPSSRRVVSSLVPDDPVRNVSSSVCSVPPGDPGDDPD

Mean predicted aligned error: 3.16 Å